Protein AF-A0A7J7MZ49-F1 (afdb_monomer_lite)

Sequence (169 aa):
MTELPLSLTKLFRASMIKMHFTIGICKIRNSHLEESKMKKYHLVDKWYREHIVWADKALNMKLIRKGILTRIYAPMAIVQGLRQSGVFSSVILSAQTTLSKDKFLSSVESSNSSKAISTEVQFARKIGKSRESQATVRKVLENVGMSSHPQAIPPLSPPAMNQFHMVAL

Structure (mmCIF, N/CA/C/O backbone):
data_AF-A0A7J7MZ49-F1
#
_entry.id   AF-A0A7J7MZ49-F1
#
loop_
_atom_site.group_PDB
_atom_site.id
_atom_site.type_symbol
_atom_site.label_atom_id
_atom_site.label_alt_id
_atom_site.label_comp_id
_atom_site.label_asym_id
_atom_site.label_entity_id
_atom_site.label_seq_id
_atom_site.pdbx_PDB_ins_code
_atom_site.Cartn_x
_atom_site.Cartn_y
_atom_site.Cartn_z
_atom_site.occupancy
_atom_site.B_iso_or_equiv
_atom_site.auth_seq_id
_atom_site.auth_comp_id
_atom_site.auth_asym_id
_atom_site.auth_atom_id
_atom_site.pdbx_PDB_model_num
ATOM 1 N N . MET A 1 1 ? 20.990 56.996 -42.019 1.00 45.12 1 MET A N 1
ATOM 2 C CA . MET A 1 1 ? 22.061 55.998 -42.228 1.00 45.12 1 MET A CA 1
ATOM 3 C C . MET A 1 1 ? 22.909 55.958 -40.967 1.00 45.12 1 MET A C 1
ATOM 5 O O . MET A 1 1 ? 23.733 56.838 -40.769 1.00 45.12 1 MET A O 1
ATOM 9 N N . THR A 1 2 ? 22.606 55.046 -40.044 1.00 48.69 2 THR A N 1
ATOM 10 C CA . THR A 1 2 ? 23.296 54.925 -38.749 1.00 48.69 2 THR A CA 1
ATOM 11 C C . THR A 1 2 ? 24.376 53.851 -38.848 1.00 48.69 2 THR A C 1
ATOM 13 O O . THR A 1 2 ? 24.132 52.691 -38.521 1.00 48.69 2 THR A O 1
ATOM 16 N N . GLU A 1 3 ? 25.557 54.233 -39.324 1.00 56.88 3 GLU A N 1
ATOM 17 C CA . GLU A 1 3 ? 26.749 53.383 -39.287 1.00 56.88 3 GLU A CA 1
ATOM 18 C C . GLU A 1 3 ? 27.277 53.352 -37.844 1.00 56.88 3 GLU A C 1
ATOM 20 O O . GLU A 1 3 ? 27.846 54.324 -37.346 1.00 56.88 3 GLU A O 1
ATOM 25 N N . LEU A 1 4 ? 27.028 52.253 -37.129 1.00 62.78 4 LEU A N 1
ATOM 26 C CA . LEU A 1 4 ? 27.583 52.037 -35.792 1.00 62.78 4 LEU A CA 1
ATOM 27 C C . LEU A 1 4 ? 29.109 51.847 -35.891 1.00 62.78 4 LEU A C 1
ATOM 29 O O . LEU A 1 4 ? 29.575 51.111 -36.763 1.00 62.78 4 LEU A O 1
ATOM 33 N N . PRO A 1 5 ? 29.909 52.448 -34.989 1.00 67.94 5 PRO A N 1
ATOM 34 C CA . PRO A 1 5 ? 31.363 52.362 -35.053 1.00 67.94 5 PRO A CA 1
ATOM 35 C C . PRO A 1 5 ? 31.824 50.901 -34.957 1.00 67.94 5 PRO A C 1
ATOM 37 O O . PRO A 1 5 ? 31.400 50.159 -34.072 1.00 67.94 5 PRO A O 1
ATOM 40 N N . LEU A 1 6 ? 32.750 50.505 -35.837 1.00 65.94 6 LEU A N 1
ATOM 41 C CA . LEU A 1 6 ? 33.305 49.147 -35.997 1.00 65.94 6 LEU A CA 1
ATOM 42 C C . LEU A 1 6 ? 33.827 48.500 -34.689 1.00 65.94 6 LEU A C 1
ATOM 44 O O . LEU A 1 6 ? 33.980 47.283 -34.598 1.00 65.94 6 LEU A O 1
ATOM 48 N N . SER A 1 7 ? 34.111 49.307 -33.663 1.00 69.56 7 SER A N 1
ATOM 49 C CA . SER A 1 7 ? 34.459 48.859 -32.307 1.00 69.56 7 SER A CA 1
ATOM 50 C C . SER A 1 7 ? 33.276 48.195 -31.584 1.00 69.56 7 SER A C 1
ATOM 52 O O . SER A 1 7 ? 33.418 47.132 -30.976 1.00 69.56 7 SER A O 1
ATOM 54 N N . LEU A 1 8 ? 32.080 48.773 -31.717 1.00 71.12 8 LEU A N 1
ATOM 55 C CA . LEU A 1 8 ? 30.874 48.311 -31.039 1.00 71.12 8 LEU A CA 1
ATOM 56 C C . LEU A 1 8 ? 30.395 46.967 -31.602 1.00 71.12 8 LEU A C 1
ATOM 58 O O . LEU A 1 8 ? 30.016 46.080 -30.843 1.00 71.12 8 LEU A O 1
ATOM 62 N N . THR A 1 9 ? 30.477 46.774 -32.922 1.00 75.12 9 THR A N 1
ATOM 63 C CA . THR A 1 9 ? 30.078 45.517 -33.579 1.00 75.12 9 THR A CA 1
ATOM 64 C C . THR A 1 9 ? 31.008 44.355 -33.218 1.00 75.12 9 THR A C 1
ATOM 66 O O . THR A 1 9 ? 30.542 43.235 -32.997 1.00 75.12 9 THR A O 1
ATOM 69 N N . LYS A 1 10 ? 32.316 44.612 -33.066 1.00 79.38 10 LYS A N 1
ATOM 70 C CA . LYS A 1 10 ? 33.293 43.622 -32.575 1.00 79.38 10 LYS A CA 1
ATOM 71 C C . LYS A 1 10 ? 33.027 43.228 -31.122 1.00 79.38 10 LYS A C 1
ATOM 73 O O . LYS A 1 10 ? 33.052 42.040 -30.801 1.00 79.38 10 LYS A O 1
ATOM 78 N N . LEU A 1 11 ? 32.721 44.200 -30.264 1.00 77.81 11 LEU A N 1
ATOM 79 C CA . LEU A 1 11 ? 32.400 43.957 -28.856 1.00 77.81 11 LEU A CA 1
ATOM 80 C C . LEU A 1 11 ? 31.082 43.181 -28.698 1.00 77.81 11 LEU A C 1
ATOM 82 O O . LEU A 1 11 ? 31.008 42.236 -27.912 1.00 77.81 11 LEU A O 1
ATOM 86 N N . PHE A 1 12 ? 30.074 43.506 -29.512 1.00 80.88 12 PHE A N 1
ATOM 87 C CA . PHE A 1 12 ? 28.800 42.788 -29.539 1.00 80.88 12 PHE A CA 1
ATOM 88 C C . PHE A 1 12 ? 28.979 41.332 -29.990 1.00 80.88 12 PHE A C 1
ATOM 90 O O . PHE A 1 12 ? 28.453 40.414 -29.360 1.00 80.88 12 PHE A O 1
ATOM 97 N N . ARG A 1 13 ? 29.799 41.094 -31.024 1.00 82.00 13 ARG A N 1
ATOM 98 C CA . ARG A 1 13 ? 30.120 39.743 -31.507 1.00 82.00 13 ARG A CA 1
ATOM 99 C C . ARG A 1 13 ? 30.892 38.924 -30.469 1.00 82.00 13 ARG A C 1
ATOM 101 O O . ARG A 1 13 ? 30.566 37.760 -30.258 1.00 82.00 13 ARG A O 1
ATOM 108 N N . ALA A 1 14 ? 31.866 39.523 -29.782 1.00 83.00 14 ALA A N 1
ATOM 109 C CA . ALA A 1 14 ? 32.607 38.860 -28.705 1.00 83.00 14 ALA A CA 1
ATOM 110 C C . ALA A 1 14 ? 31.705 38.510 -27.504 1.00 83.00 14 ALA A C 1
ATOM 112 O O . ALA A 1 14 ? 31.803 37.409 -26.958 1.00 83.00 14 ALA A O 1
ATOM 113 N N . SER A 1 15 ? 30.788 39.410 -27.132 1.00 83.94 15 SER A N 1
ATOM 114 C CA . SER A 1 15 ? 29.791 39.173 -26.079 1.00 83.94 15 SER A CA 1
ATOM 115 C C . SER A 1 15 ? 28.836 38.032 -26.444 1.00 83.94 15 SER A C 1
ATOM 117 O O . SER A 1 15 ? 28.621 37.117 -25.646 1.00 83.94 15 SER A O 1
ATOM 119 N N . MET A 1 16 ? 28.343 38.020 -27.687 1.00 84.00 16 MET A N 1
ATOM 120 C CA . MET A 1 16 ? 27.477 36.961 -28.204 1.00 84.00 16 MET A CA 1
ATOM 121 C C . MET A 1 16 ? 28.186 35.597 -28.180 1.00 84.00 16 MET A C 1
ATOM 123 O O . MET A 1 16 ? 27.635 34.628 -27.661 1.00 84.00 16 MET A O 1
ATOM 127 N N . ILE A 1 17 ? 29.442 35.518 -28.632 1.00 85.62 17 ILE A N 1
ATOM 128 C CA . ILE A 1 17 ? 30.235 34.276 -28.577 1.00 85.62 17 ILE A CA 1
ATOM 129 C C . ILE A 1 17 ? 30.396 33.785 -27.128 1.00 85.62 17 ILE A C 1
ATOM 131 O O . ILE A 1 17 ? 30.211 32.599 -26.852 1.00 85.62 17 ILE A O 1
ATOM 135 N N . LYS A 1 18 ? 30.677 34.689 -26.181 1.00 84.69 18 LYS A N 1
ATOM 136 C CA . LYS A 1 18 ? 30.840 34.343 -24.760 1.00 84.69 18 LYS A CA 1
ATOM 137 C C . LYS A 1 18 ? 29.533 33.861 -24.118 1.00 84.69 18 LYS A C 1
ATOM 139 O O . LYS A 1 18 ? 29.558 32.906 -23.339 1.00 84.69 18 LYS A O 1
ATOM 144 N N . MET A 1 19 ? 28.400 34.460 -24.486 1.00 87.25 19 MET A N 1
ATOM 145 C CA . MET A 1 19 ? 27.056 34.009 -24.103 1.00 87.25 19 MET A CA 1
ATOM 146 C C . MET A 1 19 ? 26.782 32.585 -24.602 1.00 87.25 19 MET A C 1
ATOM 148 O O . MET A 1 19 ? 26.486 31.702 -23.798 1.00 87.25 19 MET A O 1
ATOM 152 N N . HIS A 1 20 ? 26.956 32.329 -25.902 1.00 86.94 20 HIS A N 1
ATOM 153 C CA . HIS A 1 20 ? 26.717 31.006 -26.491 1.00 86.94 20 HIS A CA 1
ATOM 154 C C . HIS A 1 20 ? 27.627 29.925 -25.899 1.00 86.94 20 HIS A C 1
ATOM 156 O O . HIS A 1 20 ? 27.164 28.823 -25.601 1.00 86.94 20 HIS A O 1
ATOM 162 N N . PHE A 1 21 ? 28.900 30.247 -25.663 1.00 87.50 21 PHE A N 1
ATOM 163 C CA . PHE A 1 21 ? 29.844 29.332 -25.028 1.00 87.50 21 PHE A CA 1
ATOM 164 C C . PHE A 1 21 ? 29.436 28.992 -23.585 1.00 87.50 21 PHE A C 1
ATOM 166 O O . PHE A 1 21 ? 29.432 27.825 -23.193 1.00 87.50 21 PHE A O 1
ATOM 173 N N . THR A 1 22 ? 29.007 29.993 -22.811 1.00 85.75 22 THR A N 1
ATOM 174 C CA . THR A 1 22 ? 28.541 29.797 -21.427 1.00 85.75 22 THR A CA 1
ATOM 175 C C . THR A 1 22 ? 27.268 28.945 -21.377 1.00 85.75 22 THR A C 1
ATOM 177 O O . THR A 1 22 ? 27.178 28.014 -20.575 1.00 85.75 22 THR A O 1
ATOM 180 N N . ILE A 1 23 ? 26.306 29.205 -22.268 1.00 85.31 23 ILE A N 1
ATOM 181 C CA . ILE A 1 23 ? 25.063 28.425 -22.386 1.00 85.31 23 ILE A CA 1
ATOM 182 C C . ILE A 1 23 ? 25.371 26.968 -22.762 1.00 85.31 23 ILE A C 1
ATOM 184 O O . ILE A 1 23 ? 24.822 26.050 -22.146 1.00 85.31 23 ILE A O 1
ATOM 188 N N . GLY A 1 24 ? 26.285 26.745 -23.713 1.00 84.19 24 GLY A N 1
ATOM 189 C CA . GLY A 1 24 ? 26.725 25.408 -24.117 1.00 84.19 24 GLY A CA 1
ATOM 190 C C . GLY A 1 24 ? 27.330 24.612 -22.958 1.00 84.19 24 GLY A C 1
ATOM 191 O O . GLY A 1 24 ? 26.905 23.486 -22.692 1.00 84.19 24 GLY A O 1
ATOM 192 N N . ILE A 1 25 ? 28.247 25.218 -2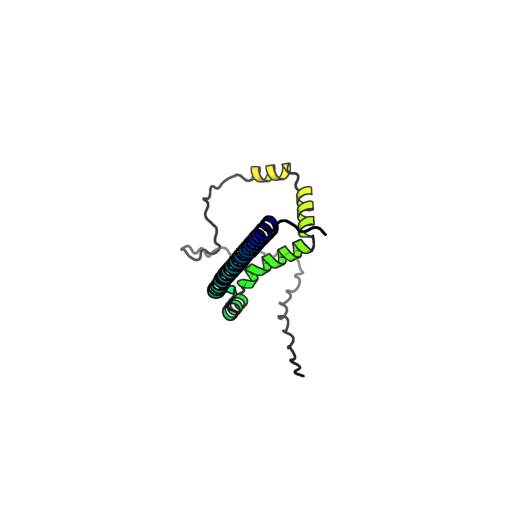2.196 1.00 84.25 25 ILE A N 1
ATOM 193 C CA . ILE A 1 25 ? 28.855 24.583 -21.014 1.00 84.25 25 ILE A CA 1
ATOM 194 C C . ILE A 1 25 ? 27.799 24.256 -19.947 1.00 84.25 25 ILE A C 1
ATOM 196 O O . ILE A 1 25 ? 27.830 23.171 -19.358 1.00 84.25 25 ILE A O 1
ATOM 200 N N . CYS A 1 26 ? 26.849 25.161 -19.692 1.00 70.69 26 CYS A N 1
ATOM 201 C CA . CYS A 1 26 ? 25.761 24.915 -18.744 1.00 70.69 26 CYS A CA 1
ATOM 202 C C . CYS A 1 26 ? 24.861 23.745 -19.178 1.00 70.69 26 CYS A C 1
ATOM 204 O O . CYS A 1 26 ? 24.492 22.921 -18.339 1.00 70.69 26 CYS A O 1
ATOM 206 N N . LYS A 1 27 ? 24.553 23.620 -20.477 1.00 82.06 27 LYS A N 1
ATOM 207 C CA . LYS A 1 27 ? 23.733 22.525 -21.026 1.00 82.06 27 LYS A CA 1
ATOM 208 C C . LYS A 1 27 ? 24.417 21.160 -20.875 1.00 82.06 27 LYS A C 1
ATOM 210 O O . LYS A 1 27 ? 23.772 20.200 -20.451 1.00 82.06 27 LYS A O 1
ATOM 215 N N . ILE A 1 28 ? 25.719 21.084 -21.160 1.00 82.94 28 ILE A N 1
ATOM 216 C CA . ILE A 1 28 ? 26.512 19.848 -21.035 1.00 82.94 28 ILE A CA 1
ATOM 217 C C . ILE A 1 28 ? 26.588 19.405 -19.571 1.00 82.94 28 ILE A C 1
ATOM 219 O O . ILE A 1 28 ? 26.331 18.244 -19.255 1.00 82.94 28 ILE A O 1
ATOM 223 N N . ARG A 1 29 ? 26.871 20.341 -18.656 1.00 80.06 29 ARG A N 1
ATOM 224 C CA . ARG A 1 29 ? 26.960 20.049 -17.219 1.00 80.06 29 ARG A CA 1
ATOM 225 C C . ARG A 1 29 ? 25.637 19.544 -16.647 1.00 80.06 29 ARG A C 1
ATOM 227 O O . ARG A 1 29 ? 25.639 18.610 -15.852 1.00 80.06 29 ARG A O 1
ATOM 234 N N . ASN A 1 30 ? 24.521 20.151 -17.055 1.00 75.50 30 ASN A N 1
ATOM 235 C CA . ASN A 1 30 ? 23.193 19.722 -16.627 1.00 75.50 30 ASN A CA 1
ATOM 236 C C . ASN A 1 30 ? 22.867 18.314 -17.159 1.00 75.50 30 ASN A C 1
ATOM 238 O O . ASN A 1 30 ? 22.470 17.452 -16.387 1.00 75.50 30 ASN A O 1
ATOM 242 N N . SER A 1 31 ? 23.167 18.038 -18.432 1.00 72.69 31 SER A N 1
ATOM 243 C CA . SER A 1 31 ? 22.945 16.714 -19.037 1.00 72.69 31 SER A CA 1
ATOM 244 C C . SER A 1 31 ? 23.767 15.612 -18.351 1.00 72.69 31 SER A C 1
ATOM 246 O O . SER A 1 31 ? 23.229 14.566 -17.999 1.00 72.69 31 SER A O 1
ATOM 248 N N . HIS A 1 32 ? 25.046 15.867 -18.058 1.00 80.19 32 HIS A N 1
ATOM 249 C CA . HIS A 1 32 ? 25.900 14.922 -17.328 1.00 80.19 32 HIS A CA 1
ATOM 250 C C . HIS A 1 32 ? 25.417 14.684 -15.887 1.00 80.19 32 HIS A C 1
ATOM 252 O O . HIS A 1 32 ? 25.504 13.570 -15.364 1.00 80.19 32 HIS A O 1
ATOM 258 N N . LEU A 1 33 ? 24.902 15.727 -15.226 1.00 76.50 33 LEU A N 1
ATOM 259 C CA . LEU A 1 33 ? 24.320 15.610 -13.891 1.00 76.50 33 LEU A CA 1
ATOM 260 C C . LEU A 1 33 ? 23.057 14.739 -13.908 1.00 76.50 33 LEU A C 1
ATOM 262 O O . LEU A 1 33 ? 22.908 13.883 -13.037 1.00 76.50 33 LEU A O 1
ATOM 266 N N . GLU A 1 34 ? 22.185 14.911 -14.900 1.00 78.12 34 GLU A N 1
ATOM 267 C CA . GLU A 1 34 ? 20.978 14.094 -15.061 1.00 78.12 34 GLU A CA 1
ATOM 268 C C . GLU A 1 34 ? 21.306 12.636 -15.414 1.00 78.12 34 GLU A C 1
ATOM 270 O O . GLU A 1 34 ? 20.736 11.720 -14.820 1.00 78.12 34 GLU A O 1
ATOM 275 N N . GLU A 1 35 ? 22.302 12.381 -16.267 1.00 78.19 35 GLU A N 1
ATOM 276 C CA . GLU A 1 35 ? 22.789 11.016 -16.512 1.00 78.19 35 GLU A CA 1
ATOM 277 C C . GLU A 1 35 ? 23.376 10.368 -15.252 1.00 78.19 35 GLU A C 1
ATOM 279 O O . GLU A 1 35 ? 23.147 9.188 -14.981 1.00 78.19 35 GLU A O 1
ATOM 284 N N . SER A 1 36 ? 24.125 11.136 -14.458 1.00 75.94 36 SER A N 1
ATOM 285 C CA . SER A 1 36 ? 24.718 10.654 -13.205 1.00 75.94 36 SER A CA 1
ATOM 286 C C . SER A 1 36 ? 23.643 10.334 -12.163 1.00 75.94 36 SER A C 1
ATOM 288 O O . SER A 1 36 ? 23.736 9.325 -11.460 1.00 75.94 36 SER A O 1
ATOM 290 N N . LYS A 1 37 ? 22.587 11.154 -12.093 1.00 74.81 37 LYS A N 1
ATOM 291 C CA . LYS A 1 37 ? 21.399 10.884 -11.276 1.00 74.81 37 LYS A CA 1
ATOM 292 C C . LYS A 1 37 ? 20.700 9.609 -11.739 1.00 74.81 37 LYS A C 1
ATOM 294 O O . LYS A 1 37 ? 20.490 8.719 -10.919 1.00 74.81 37 LYS A O 1
ATOM 299 N N . MET A 1 38 ? 20.413 9.477 -13.034 1.00 75.50 38 MET A N 1
ATOM 300 C CA . MET A 1 38 ? 19.771 8.286 -13.606 1.00 75.50 38 MET A CA 1
ATOM 301 C C . MET A 1 38 ? 20.550 7.000 -13.303 1.00 75.50 38 MET A C 1
ATOM 303 O O . MET A 1 38 ? 19.968 6.021 -12.836 1.00 75.50 38 MET A O 1
ATOM 307 N N . LYS A 1 39 ? 21.879 7.017 -13.468 1.00 78.94 39 LYS A N 1
ATOM 308 C CA . LYS A 1 39 ? 22.751 5.877 -13.132 1.00 78.94 39 LYS A CA 1
ATOM 309 C C . LYS A 1 39 ? 22.692 5.525 -11.640 1.00 78.94 39 LYS A C 1
ATOM 311 O O . LYS A 1 39 ? 22.658 4.346 -11.292 1.00 78.94 39 LYS A O 1
ATOM 316 N N . LYS A 1 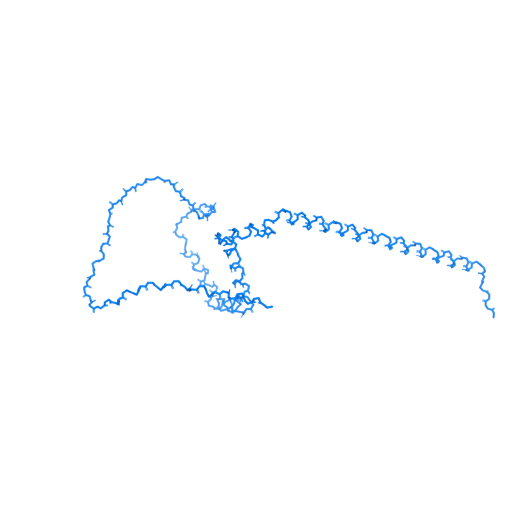40 ? 22.613 6.529 -10.758 1.00 81.38 40 LYS A N 1
ATOM 317 C CA . LYS A 1 40 ? 22.466 6.326 -9.308 1.00 81.38 40 LYS A CA 1
ATOM 318 C C . LYS A 1 40 ? 21.121 5.688 -8.946 1.00 81.38 40 LYS A C 1
ATOM 320 O O . LYS A 1 40 ? 21.107 4.729 -8.179 1.00 81.38 40 LYS A O 1
ATOM 325 N N . TYR A 1 41 ? 20.008 6.174 -9.498 1.00 78.19 41 TYR A N 1
ATOM 326 C CA . TYR A 1 41 ? 18.684 5.595 -9.231 1.00 78.19 41 TYR A CA 1
ATOM 327 C C . TYR A 1 41 ? 18.562 4.165 -9.770 1.00 78.19 41 TYR A C 1
ATOM 329 O O . TYR A 1 41 ? 18.016 3.304 -9.084 1.00 78.19 41 TYR A O 1
ATOM 337 N N . HIS A 1 42 ? 19.145 3.882 -10.937 1.00 80.38 42 HIS A N 1
ATOM 338 C CA . HIS A 1 42 ? 19.163 2.539 -11.517 1.00 80.38 42 HIS A CA 1
ATOM 339 C C . HIS A 1 42 ? 19.934 1.529 -10.651 1.00 80.38 42 HIS A C 1
ATOM 341 O O . HIS A 1 42 ? 19.496 0.394 -10.475 1.00 80.38 42 HIS A O 1
ATOM 347 N N . LEU A 1 43 ? 21.075 1.931 -10.080 1.00 80.50 43 LEU A N 1
ATOM 348 C CA . LEU A 1 43 ? 21.853 1.056 -9.199 1.00 80.50 43 LEU A CA 1
ATOM 349 C C . LEU A 1 43 ? 21.085 0.717 -7.914 1.00 80.50 43 LEU A C 1
ATOM 351 O O . LEU A 1 43 ? 21.087 -0.434 -7.482 1.00 80.50 43 LEU A O 1
ATOM 355 N N . VAL A 1 44 ? 20.404 1.709 -7.334 1.00 82.19 44 VAL A N 1
ATOM 356 C CA . VAL A 1 44 ? 19.578 1.516 -6.136 1.00 82.19 44 VAL A CA 1
ATOM 357 C C . VAL A 1 44 ? 18.386 0.607 -6.436 1.00 82.19 44 VAL A C 1
ATOM 359 O O . VAL A 1 44 ? 18.132 -0.303 -5.653 1.00 82.19 44 VAL A O 1
ATOM 362 N N . ASP A 1 45 ? 17.700 0.785 -7.571 1.00 78.75 45 ASP A N 1
ATOM 363 C CA . ASP A 1 45 ? 16.571 -0.078 -7.955 1.00 78.75 45 ASP A CA 1
ATOM 364 C C . ASP A 1 45 ? 17.017 -1.527 -8.189 1.00 78.75 45 ASP A C 1
ATOM 366 O O . ASP A 1 45 ? 16.394 -2.465 -7.689 1.00 78.75 45 ASP A O 1
ATOM 370 N N . LYS A 1 46 ? 18.150 -1.725 -8.876 1.00 82.31 46 LYS A N 1
ATOM 371 C CA . LYS A 1 46 ? 18.708 -3.063 -9.099 1.00 82.31 46 LYS A CA 1
ATOM 372 C C . LYS A 1 46 ? 19.074 -3.748 -7.780 1.00 82.31 46 LYS A C 1
ATOM 374 O O . LYS A 1 46 ? 18.667 -4.885 -7.554 1.00 82.31 46 LYS A O 1
ATOM 379 N N . TRP A 1 47 ? 19.761 -3.041 -6.883 1.00 85.25 47 TRP A N 1
ATOM 380 C CA . TRP A 1 47 ? 20.102 -3.565 -5.561 1.00 85.25 47 TRP A CA 1
ATOM 381 C C . TRP A 1 47 ? 18.850 -3.927 -4.748 1.00 85.25 47 TRP A C 1
ATOM 383 O O . TRP A 1 47 ? 18.794 -5.000 -4.146 1.00 85.25 47 TRP A O 1
ATOM 393 N N . TYR A 1 48 ? 17.823 -3.071 -4.782 1.00 78.94 48 TYR A N 1
ATOM 394 C CA . TYR A 1 48 ? 16.555 -3.274 -4.078 1.00 78.94 48 TYR A CA 1
ATOM 395 C C . TYR A 1 48 ? 15.834 -4.535 -4.573 1.00 78.94 48 TYR A C 1
ATOM 397 O O . TYR A 1 48 ? 15.379 -5.344 -3.766 1.00 78.94 48 TYR A O 1
ATOM 405 N N . ARG A 1 49 ? 15.785 -4.751 -5.893 1.00 71.19 49 ARG A N 1
ATOM 406 C CA . ARG A 1 49 ? 15.176 -5.945 -6.502 1.00 71.19 49 ARG A CA 1
ATOM 407 C C . ARG A 1 49 ? 15.932 -7.232 -6.189 1.00 71.19 49 ARG A C 1
ATOM 409 O O . ARG A 1 49 ? 15.294 -8.263 -6.010 1.00 71.19 49 ARG A O 1
ATOM 416 N N . GLU A 1 50 ? 17.258 -7.174 -6.120 1.00 77.56 50 GLU A N 1
ATOM 417 C CA . GLU A 1 50 ? 18.096 -8.341 -5.819 1.00 77.56 50 GLU A CA 1
ATOM 418 C C . GLU A 1 50 ? 18.019 -8.761 -4.343 1.00 77.56 50 GLU A C 1
ATOM 420 O O . GLU A 1 50 ? 18.082 -9.952 -4.045 1.00 77.56 50 GLU A O 1
ATOM 425 N N . HIS A 1 51 ? 17.853 -7.811 -3.417 1.00 76.19 51 HIS A N 1
ATOM 426 C CA . HIS A 1 51 ? 17.970 -8.084 -1.977 1.00 76.19 51 HIS A CA 1
ATOM 427 C C . HIS A 1 51 ? 16.631 -8.131 -1.234 1.00 76.19 51 HIS A C 1
ATOM 429 O O . HIS A 1 51 ? 16.576 -8.609 -0.097 1.00 76.19 51 HIS A O 1
ATOM 435 N N . ILE A 1 52 ? 15.534 -7.667 -1.838 1.00 76.56 52 ILE A N 1
ATOM 436 C CA . ILE A 1 52 ? 14.224 -7.702 -1.186 1.00 76.56 52 ILE A CA 1
ATOM 437 C C . ILE A 1 52 ? 13.472 -8.967 -1.551 1.00 76.56 52 ILE A C 1
ATOM 439 O O . ILE A 1 52 ? 12.953 -9.148 -2.648 1.00 76.56 52 ILE A O 1
ATOM 443 N N . VAL A 1 53 ? 13.330 -9.799 -0.522 1.00 68.88 53 VAL A N 1
ATOM 444 C CA . VAL A 1 53 ? 12.585 -11.065 -0.471 1.00 68.88 53 VAL A CA 1
ATOM 445 C C . VAL A 1 53 ? 11.179 -10.991 -1.083 1.00 68.88 53 VAL A C 1
ATOM 447 O O . VAL A 1 53 ? 10.639 -12.006 -1.508 1.00 68.88 53 VAL A O 1
ATOM 450 N N . TRP A 1 54 ? 10.580 -9.801 -1.144 1.00 70.44 54 TRP A N 1
ATOM 451 C CA . TRP A 1 54 ? 9.209 -9.595 -1.602 1.00 70.44 54 TRP A CA 1
ATOM 452 C C . TRP A 1 54 ? 9.117 -9.461 -3.133 1.00 70.44 54 TRP A C 1
ATOM 454 O O . TRP A 1 54 ? 8.008 -9.452 -3.664 1.00 70.44 54 TRP A O 1
ATOM 464 N N . ALA A 1 55 ? 10.245 -9.377 -3.853 1.00 75.06 55 ALA A N 1
ATOM 465 C CA . ALA A 1 55 ? 10.283 -9.384 -5.319 1.00 75.06 55 ALA A CA 1
ATOM 466 C C . ALA A 1 55 ? 10.229 -10.809 -5.915 1.00 75.06 55 ALA A C 1
ATOM 468 O O . ALA A 1 55 ? 9.816 -10.980 -7.063 1.00 75.06 55 ALA A O 1
ATOM 469 N N . ASP A 1 56 ? 10.585 -11.841 -5.139 1.00 84.50 56 ASP A N 1
ATOM 470 C CA . ASP A 1 56 ? 10.519 -13.238 -5.574 1.00 84.50 56 ASP A CA 1
ATOM 471 C C . ASP A 1 56 ? 9.088 -13.788 -5.439 1.00 84.50 56 ASP A C 1
ATOM 473 O O . ASP A 1 56 ? 8.565 -14.048 -4.348 1.00 84.50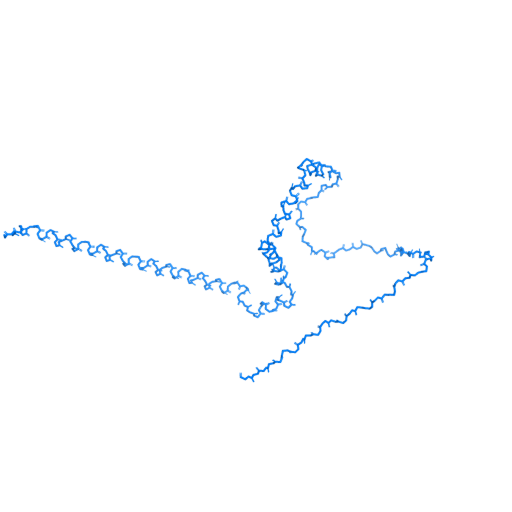 56 ASP A O 1
ATOM 477 N N . LYS A 1 57 ? 8.448 -14.016 -6.590 1.00 84.94 57 LYS A N 1
ATOM 478 C CA . LYS A 1 57 ? 7.089 -14.560 -6.672 1.00 84.94 57 LYS A CA 1
ATOM 479 C C . LYS A 1 57 ? 6.982 -15.958 -6.054 1.00 84.94 57 LYS A C 1
ATOM 481 O O . LYS A 1 57 ? 5.975 -16.257 -5.411 1.00 84.94 57 LYS A O 1
ATOM 486 N N . ALA A 1 58 ? 7.985 -16.818 -6.217 1.00 87.38 58 ALA A N 1
ATOM 487 C CA . ALA A 1 58 ? 7.956 -18.177 -5.681 1.00 87.38 58 ALA A CA 1
ATOM 488 C C . ALA A 1 58 ? 8.039 -18.173 -4.148 1.00 87.38 58 ALA A C 1
ATOM 490 O O . ALA A 1 58 ? 7.334 -18.939 -3.481 1.00 87.38 58 ALA A O 1
ATOM 491 N N . LEU A 1 59 ? 8.854 -17.280 -3.584 1.00 86.06 59 LEU A N 1
ATOM 492 C CA . LEU A 1 59 ? 8.971 -17.083 -2.141 1.00 86.06 59 LEU A CA 1
ATOM 493 C C . LEU A 1 59 ? 7.681 -16.477 -1.564 1.00 86.06 59 LEU A C 1
ATOM 495 O O . LEU A 1 59 ? 7.133 -17.017 -0.599 1.00 86.06 59 LEU A O 1
ATOM 499 N N . ASN A 1 60 ? 7.110 -15.460 -2.214 1.00 86.31 60 ASN A N 1
ATOM 500 C CA . ASN A 1 60 ? 5.815 -14.891 -1.831 1.00 86.31 60 ASN A CA 1
ATOM 501 C C . ASN A 1 60 ? 4.699 -15.940 -1.813 1.00 86.31 60 ASN A C 1
ATOM 503 O O . ASN A 1 60 ? 3.941 -16.012 -0.846 1.00 86.31 60 ASN A O 1
ATOM 507 N N . MET A 1 61 ? 4.631 -16.822 -2.815 1.00 88.19 61 MET A N 1
ATOM 508 C CA . MET A 1 61 ? 3.646 -17.910 -2.827 1.00 88.19 61 MET A CA 1
ATOM 509 C C . MET A 1 61 ? 3.835 -18.876 -1.651 1.00 88.19 61 MET A C 1
ATOM 511 O O . MET A 1 61 ? 2.854 -19.332 -1.061 1.00 88.19 61 MET A O 1
ATOM 515 N N . LYS A 1 62 ? 5.080 -19.166 -1.254 1.00 90.88 62 LYS A N 1
ATOM 516 C CA . LYS A 1 62 ? 5.365 -19.969 -0.053 1.00 90.88 62 LYS A CA 1
ATOM 517 C C . LYS A 1 62 ? 4.943 -19.240 1.230 1.00 90.88 62 LYS A C 1
ATOM 519 O O . LYS A 1 62 ? 4.377 -19.875 2.119 1.00 90.88 62 LYS A O 1
ATOM 524 N N . LEU A 1 63 ? 5.167 -17.928 1.324 1.00 89.31 63 LEU A N 1
ATOM 525 C CA . LEU A 1 63 ? 4.763 -17.107 2.474 1.00 89.31 63 LEU A CA 1
ATOM 526 C C . LEU A 1 63 ? 3.244 -16.970 2.598 1.00 89.31 63 LEU A C 1
ATOM 528 O O . LEU A 1 63 ? 2.728 -17.024 3.715 1.00 89.31 63 LEU A O 1
ATOM 532 N N . ILE A 1 64 ? 2.536 -16.834 1.474 1.00 88.62 64 ILE A N 1
ATOM 533 C CA . ILE A 1 64 ? 1.068 -16.812 1.418 1.00 88.62 64 ILE A CA 1
ATOM 534 C C . ILE A 1 64 ? 0.511 -18.166 1.857 1.00 88.62 64 ILE A C 1
ATOM 536 O O . ILE A 1 64 ? -0.350 -18.205 2.729 1.00 88.62 64 ILE A O 1
ATOM 540 N N . ARG A 1 65 ? 1.053 -19.285 1.351 1.00 91.00 65 ARG A N 1
ATOM 541 C CA . ARG A 1 65 ? 0.654 -20.636 1.797 1.00 91.00 65 ARG A CA 1
ATOM 542 C C . ARG A 1 65 ? 0.904 -20.863 3.288 1.00 91.00 65 ARG A C 1
ATOM 544 O O . ARG A 1 65 ? 0.132 -21.555 3.937 1.00 91.00 65 ARG A O 1
ATOM 551 N N . LYS A 1 66 ? 1.967 -20.272 3.841 1.00 91.81 66 LYS A N 1
ATOM 552 C CA . LYS A 1 66 ? 2.239 -20.274 5.289 1.00 91.81 66 LYS A CA 1
ATOM 553 C C . LYS A 1 66 ? 1.422 -19.232 6.068 1.00 91.81 66 LYS A C 1
ATOM 555 O O . LYS A 1 66 ? 1.498 -19.207 7.293 1.00 91.81 66 LYS A O 1
ATOM 560 N N . GLY A 1 67 ? 0.670 -18.365 5.391 1.00 90.31 67 GLY A N 1
ATOM 561 C CA . GLY A 1 67 ? -0.150 -17.312 5.992 1.00 90.31 67 GLY A CA 1
ATOM 562 C C . GLY A 1 67 ? 0.637 -16.172 6.648 1.00 90.31 67 GLY A C 1
ATOM 563 O O . GLY A 1 67 ? 0.049 -15.374 7.372 1.00 90.31 67 GLY A O 1
ATOM 564 N N . ILE A 1 68 ? 1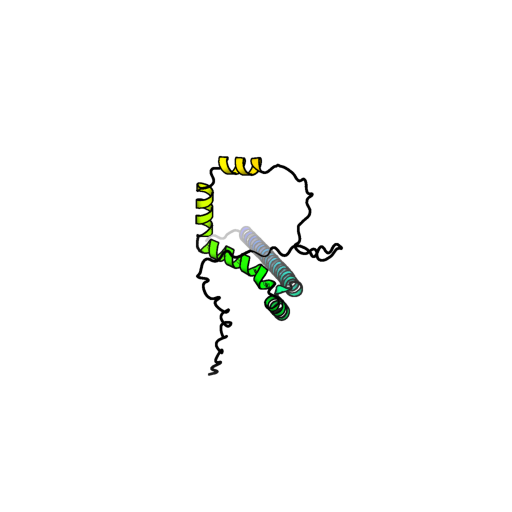.953 -16.075 6.432 1.00 90.94 68 ILE A N 1
ATOM 565 C CA . ILE A 1 68 ? 2.802 -15.040 7.049 1.00 90.94 68 ILE A CA 1
ATOM 566 C C . ILE A 1 68 ? 2.523 -13.686 6.396 1.00 90.94 68 ILE A C 1
ATOM 568 O O . ILE A 1 68 ? 2.287 -12.702 7.093 1.00 90.94 68 ILE A O 1
ATOM 572 N N . LEU A 1 69 ? 2.480 -13.651 5.060 1.00 88.56 69 LEU A N 1
ATOM 573 C CA . LEU A 1 69 ? 2.247 -12.411 4.321 1.00 88.56 69 LEU A CA 1
ATOM 574 C C . LEU A 1 69 ? 0.861 -11.831 4.633 1.00 88.56 69 LEU A C 1
ATOM 576 O O . LEU A 1 69 ? 0.738 -10.641 4.901 1.00 88.56 69 LEU A O 1
ATOM 580 N N . THR A 1 70 ? -0.165 -12.682 4.713 1.00 89.62 70 THR A N 1
ATOM 581 C CA . THR A 1 70 ? -1.533 -12.276 5.069 1.00 89.62 70 THR A CA 1
ATOM 582 C C . THR A 1 70 ? -1.612 -11.669 6.466 1.00 89.62 70 THR A C 1
ATOM 584 O O . THR A 1 70 ? -2.312 -10.686 6.657 1.00 89.62 70 THR A O 1
ATOM 587 N N . ARG A 1 71 ? -0.866 -12.190 7.446 1.00 92.44 71 ARG A N 1
ATOM 588 C CA . ARG A 1 71 ? -0.858 -11.642 8.815 1.00 92.44 71 ARG A CA 1
ATOM 589 C C . ARG A 1 71 ? -0.205 -10.267 8.913 1.00 92.44 71 ARG A C 1
ATOM 591 O O . ARG A 1 71 ? -0.560 -9.507 9.803 1.00 92.44 71 ARG A O 1
ATOM 598 N N . ILE A 1 72 ? 0.729 -9.955 8.020 1.00 88.81 72 ILE A N 1
ATOM 599 C CA . ILE A 1 72 ? 1.381 -8.641 7.958 1.00 88.81 72 ILE A CA 1
ATOM 600 C C . ILE A 1 72 ? 0.508 -7.658 7.167 1.00 88.81 72 ILE A C 1
ATOM 602 O O . ILE A 1 72 ? 0.338 -6.509 7.568 1.00 88.81 72 ILE A O 1
ATOM 606 N N . TYR A 1 73 ? -0.080 -8.114 6.059 1.00 89.38 73 TYR A N 1
ATOM 607 C CA . TYR A 1 73 ? -0.826 -7.252 5.146 1.00 89.38 73 TYR A CA 1
ATOM 608 C C . TYR A 1 73 ? -2.275 -7.005 5.583 1.00 89.38 73 TYR A C 1
ATOM 610 O O . TYR A 1 73 ? -2.800 -5.920 5.355 1.00 89.38 73 TYR A O 1
ATOM 618 N N . ALA A 1 74 ? -2.926 -7.969 6.243 1.00 92.44 74 ALA A N 1
ATOM 619 C CA . ALA A 1 74 ? -4.319 -7.836 6.666 1.00 92.44 74 ALA A CA 1
ATOM 620 C C . ALA A 1 74 ? -4.538 -6.704 7.684 1.00 92.44 74 ALA A C 1
ATOM 622 O O . ALA A 1 74 ? -5.431 -5.895 7.443 1.00 92.44 74 ALA A O 1
ATOM 623 N N . PRO A 1 75 ? -3.731 -6.547 8.757 1.00 93.62 75 PRO A N 1
ATOM 624 C CA . PRO A 1 75 ? -3.873 -5.402 9.658 1.00 93.62 75 PRO A CA 1
ATOM 625 C C . PRO A 1 75 ? -3.720 -4.075 8.915 1.00 93.62 75 PRO A C 1
ATOM 627 O O . PRO A 1 75 ? -4.473 -3.134 9.150 1.00 93.62 75 PRO A O 1
ATOM 630 N N . MET A 1 76 ? -2.781 -4.025 7.967 1.00 93.38 76 MET A N 1
ATOM 631 C CA . MET A 1 76 ? -2.534 -2.841 7.156 1.00 93.38 76 MET A CA 1
ATOM 632 C C . MET A 1 76 ? -3.751 -2.496 6.285 1.00 93.38 76 MET A C 1
ATOM 634 O O . MET A 1 76 ? -4.218 -1.360 6.311 1.00 93.38 76 MET A O 1
ATOM 638 N N . ALA A 1 77 ? -4.302 -3.481 5.571 1.00 92.69 77 ALA A N 1
ATOM 639 C CA . ALA A 1 77 ? -5.465 -3.312 4.703 1.00 92.69 77 ALA A CA 1
ATOM 640 C C . ALA A 1 77 ? -6.736 -2.951 5.488 1.00 92.69 77 ALA A C 1
ATOM 642 O O . ALA A 1 77 ? -7.484 -2.070 5.072 1.00 92.69 77 ALA A O 1
ATOM 643 N N . ILE A 1 78 ? -6.954 -3.577 6.649 1.00 90.75 78 ILE A N 1
ATOM 644 C CA . ILE A 1 78 ? -8.096 -3.284 7.526 1.00 90.75 78 ILE A CA 1
ATOM 645 C C . ILE A 1 78 ? -8.020 -1.841 8.025 1.00 90.75 78 ILE A C 1
ATOM 647 O O . ILE A 1 78 ? -8.985 -1.094 7.890 1.00 90.75 78 ILE A O 1
ATOM 651 N N . VAL A 1 79 ? -6.868 -1.411 8.550 1.00 90.12 79 VAL A N 1
ATOM 652 C CA . VAL A 1 79 ? -6.695 -0.031 9.027 1.00 90.12 79 VAL A CA 1
ATOM 653 C C . VAL A 1 79 ? -6.861 0.967 7.883 1.00 90.12 79 VAL A C 1
ATOM 655 O O . VAL A 1 79 ? -7.501 2.000 8.063 1.00 90.12 79 VAL A O 1
ATOM 658 N N . GLN A 1 80 ? -6.334 0.672 6.696 1.00 92.44 80 GLN A N 1
ATOM 659 C CA . GLN A 1 80 ? -6.509 1.540 5.533 1.00 92.44 80 GLN A CA 1
ATOM 660 C C . GLN A 1 80 ? -7.979 1.662 5.120 1.00 92.44 80 GLN A C 1
ATOM 662 O O . GLN A 1 80 ? -8.457 2.785 4.960 1.00 92.44 80 GLN A O 1
ATOM 667 N N . GLY A 1 81 ? -8.708 0.548 5.024 1.00 92.19 81 GLY A N 1
ATOM 668 C CA . GLY A 1 81 ? -10.137 0.553 4.705 1.00 92.19 81 GLY A CA 1
ATOM 669 C C . GLY A 1 81 ? -10.961 1.305 5.752 1.00 92.19 81 GLY A C 1
ATOM 670 O O . GLY A 1 81 ? -11.772 2.164 5.411 1.00 92.19 81 GLY A O 1
ATOM 671 N N . LEU A 1 82 ? -10.684 1.080 7.040 1.00 91.88 82 LEU A N 1
ATOM 672 C CA . LEU A 1 82 ? -11.356 1.790 8.132 1.00 91.88 82 LEU A CA 1
ATOM 673 C C . LEU A 1 82 ? -11.061 3.295 8.123 1.00 91.88 82 LEU A C 1
ATOM 675 O O . LEU A 1 82 ? -11.958 4.095 8.395 1.00 91.88 82 LEU A O 1
ATOM 679 N N . ARG A 1 83 ? -9.837 3.702 7.769 1.00 90.19 83 ARG A N 1
ATOM 680 C CA . ARG A 1 83 ? -9.485 5.120 7.602 1.00 90.19 83 ARG A CA 1
ATOM 681 C C . ARG A 1 83 ? -10.197 5.748 6.406 1.00 90.19 83 ARG A C 1
ATOM 683 O O . ARG A 1 83 ? -10.709 6.852 6.546 1.00 90.19 83 ARG A O 1
ATOM 690 N N . GLN A 1 84 ? -10.261 5.058 5.266 1.00 91.62 84 GLN A N 1
ATOM 691 C CA . GLN A 1 84 ? -10.968 5.541 4.072 1.00 91.62 84 GLN A CA 1
ATOM 692 C C . GLN A 1 84 ? -12.481 5.651 4.301 1.00 91.62 84 GLN A C 1
ATOM 694 O O . GLN A 1 84 ? -13.104 6.595 3.831 1.00 91.62 84 GLN A O 1
ATOM 699 N N . SER A 1 85 ? -13.057 4.733 5.078 1.00 89.31 85 SER A N 1
ATOM 700 C CA . SER A 1 85 ? -14.480 4.756 5.438 1.00 89.31 85 SER A CA 1
ATOM 701 C C . SER A 1 85 ? -14.861 5.829 6.471 1.00 89.31 85 SER A C 1
ATOM 703 O O . SER A 1 85 ? -16.038 5.984 6.776 1.00 89.31 85 SER A O 1
ATOM 705 N N . GLY A 1 86 ? -13.894 6.532 7.077 1.00 86.50 86 GLY A N 1
ATOM 706 C CA . GLY A 1 86 ? -14.146 7.538 8.120 1.00 86.50 86 GLY A CA 1
ATOM 707 C C . GLY A 1 86 ? -14.599 6.979 9.479 1.00 86.50 86 GLY A C 1
ATOM 708 O O . GLY A 1 86 ? -14.564 7.706 10.475 1.00 86.50 86 GLY A O 1
ATOM 709 N N . VAL A 1 87 ? -14.935 5.683 9.565 1.00 88.50 87 VAL A N 1
ATOM 710 C CA . VAL A 1 87 ? -15.343 4.999 10.807 1.00 88.50 87 VAL A CA 1
ATOM 711 C C . VAL A 1 87 ? -14.262 5.131 11.874 1.00 88.50 87 VAL A C 1
ATOM 713 O O . VAL A 1 87 ? -14.559 5.478 13.015 1.00 88.50 87 VAL A O 1
ATOM 716 N N . PHE A 1 88 ? -12.995 4.958 11.494 1.00 87.06 88 PHE A N 1
ATOM 717 C CA . PHE A 1 88 ? -11.867 5.092 12.416 1.00 87.06 88 PHE A CA 1
ATOM 718 C C . PHE A 1 88 ? -11.816 6.479 13.082 1.00 87.06 88 PHE A C 1
ATOM 720 O O . PHE A 1 88 ? -11.628 6.582 14.291 1.00 87.06 88 PHE A O 1
ATOM 727 N N . SER A 1 89 ? -12.058 7.544 12.314 1.00 85.50 89 SER A N 1
ATOM 728 C CA . SER A 1 89 ? -12.083 8.920 12.825 1.00 85.50 89 SER A CA 1
ATOM 729 C C . SER A 1 89 ? -13.281 9.167 13.745 1.00 85.50 89 SER A C 1
ATOM 731 O O . SER A 1 89 ? -13.127 9.772 14.804 1.00 85.50 89 SER A O 1
ATOM 733 N N . SER A 1 90 ? -14.462 8.657 13.385 1.00 85.56 90 SER A N 1
ATOM 734 C CA . SER A 1 90 ? -15.678 8.799 14.199 1.00 85.56 90 SER A CA 1
ATOM 735 C C . SER A 1 90 ? -15.574 8.089 15.555 1.00 85.56 90 SER A C 1
ATOM 737 O O . SER A 1 90 ? -15.955 8.658 16.576 1.00 85.56 90 SER A O 1
ATOM 739 N N . VAL A 1 91 ? -14.976 6.892 15.586 1.00 86.12 91 VAL A N 1
ATOM 740 C CA . VAL A 1 91 ? -14.750 6.121 16.815 1.00 86.12 91 VAL A CA 1
ATOM 741 C C . VAL A 1 91 ? -13.737 6.826 17.714 1.00 86.12 91 VAL A C 1
ATOM 743 O O . VAL A 1 91 ? -13.939 6.871 18.920 1.00 86.12 91 VAL A O 1
ATOM 746 N N . ILE A 1 92 ? -12.687 7.435 17.153 1.00 84.44 92 ILE A N 1
ATOM 747 C CA . ILE A 1 92 ? -11.711 8.217 17.928 1.00 84.44 92 ILE A CA 1
ATOM 748 C C . ILE A 1 92 ? -12.356 9.457 18.554 1.00 84.44 92 ILE A C 1
ATOM 750 O O . I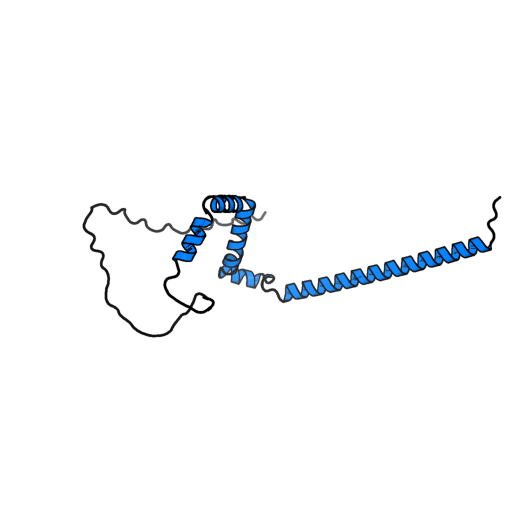LE A 1 92 ? -12.099 9.753 19.721 1.00 84.44 92 ILE A O 1
ATOM 754 N N . LEU A 1 93 ? -13.190 10.181 17.803 1.00 84.12 93 LEU A N 1
ATOM 755 C CA . LEU A 1 93 ? -13.911 11.345 18.322 1.00 84.12 93 LEU A CA 1
ATOM 756 C C . LEU A 1 93 ? -14.910 10.933 19.410 1.00 84.12 93 LEU A C 1
ATOM 758 O O . LEU A 1 93 ? -14.914 11.516 20.490 1.00 84.12 93 LEU A O 1
ATOM 762 N N . SER A 1 94 ? -15.691 9.879 19.166 1.00 80.81 94 SER A N 1
ATOM 763 C CA . SER A 1 94 ? -16.622 9.320 20.150 1.00 80.81 94 SER A CA 1
ATOM 764 C C . SER A 1 94 ? -15.893 8.864 21.419 1.00 80.81 94 SER A C 1
ATOM 766 O O . SER A 1 94 ? -16.272 9.263 22.521 1.00 80.81 94 SER A O 1
ATOM 768 N N . ALA A 1 95 ? -14.782 8.138 21.275 1.00 79.50 95 ALA A N 1
ATOM 769 C CA . ALA A 1 95 ? -13.960 7.704 22.397 1.00 79.50 95 ALA A CA 1
ATOM 770 C C . ALA A 1 95 ? -13.480 8.899 23.230 1.00 79.50 95 ALA A C 1
ATOM 772 O O . ALA A 1 95 ? -13.660 8.888 24.444 1.00 79.50 95 ALA A O 1
ATOM 773 N N . GLN A 1 96 ? -12.967 9.958 22.591 1.00 76.44 96 GLN A N 1
ATOM 774 C CA . GLN A 1 96 ? -12.541 11.184 23.279 1.00 76.44 96 GLN A CA 1
ATOM 775 C C . GLN A 1 96 ? -13.681 11.881 24.031 1.00 76.44 96 GLN A C 1
ATOM 777 O O . GLN A 1 96 ? -13.443 12.425 25.102 1.00 76.44 96 GLN A O 1
ATOM 782 N N . THR A 1 97 ? -14.914 11.840 23.520 1.00 69.81 97 THR A N 1
ATOM 783 C CA . THR A 1 97 ? -16.070 12.417 24.230 1.00 69.81 97 THR A CA 1
ATOM 784 C C . THR A 1 97 ? -16.537 11.574 25.420 1.00 69.81 97 THR A C 1
ATOM 786 O O . THR A 1 97 ? -17.002 12.123 26.413 1.00 69.81 97 THR A O 1
ATOM 789 N N . THR A 1 98 ? -16.389 10.245 25.357 1.00 65.19 98 THR A N 1
ATOM 790 C CA . THR A 1 98 ? -16.759 9.328 26.457 1.00 65.19 98 THR A CA 1
ATOM 791 C C . THR A 1 98 ? -15.702 9.241 27.563 1.00 65.19 98 THR A C 1
ATOM 793 O O . THR A 1 98 ? -16.004 8.914 28.712 1.00 65.19 98 THR A O 1
ATOM 796 N N . LEU A 1 99 ? -14.455 9.555 27.221 1.00 59.78 99 LEU A N 1
ATOM 797 C CA . LEU A 1 99 ? -13.308 9.629 28.112 1.00 59.78 99 LEU A CA 1
ATOM 798 C C . LEU A 1 99 ? -13.214 11.059 28.662 1.00 59.78 99 LEU A C 1
ATOM 800 O O . LEU A 1 99 ? -12.497 11.907 28.143 1.00 59.78 99 LEU A O 1
ATOM 804 N N . SER A 1 100 ? -13.917 11.323 29.767 1.00 64.00 100 SER A N 1
ATOM 805 C CA . SER A 1 100 ? -13.537 12.444 30.634 1.00 64.00 100 SER A CA 1
ATOM 806 C C . SER A 1 100 ? -12.101 12.195 31.110 1.00 64.00 100 SER A C 1
ATOM 808 O O . SER A 1 100 ? -11.840 11.175 31.755 1.00 64.00 100 SER A O 1
ATOM 810 N N . LYS A 1 101 ? -11.166 13.090 30.755 1.00 63.28 101 LYS A N 1
ATOM 811 C CA . LYS A 1 101 ? -9.730 13.006 31.099 1.00 63.28 101 LYS A CA 1
ATOM 812 C C . LYS A 1 101 ? -9.496 12.654 32.573 1.00 63.28 101 LYS A C 1
ATOM 814 O O . LYS A 1 101 ? -8.612 11.852 32.865 1.00 63.28 101 LYS A O 1
ATOM 819 N N . ASP A 1 102 ? -10.348 13.143 33.468 1.00 62.12 102 ASP A N 1
ATOM 820 C CA . ASP A 1 102 ? -10.248 12.918 34.913 1.00 62.12 102 ASP A CA 1
ATOM 821 C C . ASP A 1 102 ? -10.540 11.459 35.322 1.00 62.12 102 ASP A C 1
ATOM 823 O O . ASP A 1 102 ? -9.959 10.935 36.277 1.00 62.12 102 ASP A O 1
ATOM 827 N N . LYS A 1 103 ? -11.389 10.747 34.566 1.00 66.12 103 LYS A N 1
ATOM 828 C CA . LYS A 1 103 ? -11.751 9.343 34.836 1.00 66.12 103 LYS A CA 1
ATOM 829 C C . LYS A 1 103 ? -10.672 8.348 34.383 1.00 66.12 103 LYS A C 1
ATOM 831 O O . LYS A 1 103 ? -10.547 7.267 34.949 1.00 66.12 103 LYS A O 1
ATOM 836 N N . PHE A 1 104 ? -9.880 8.695 33.368 1.00 65.25 104 PHE A N 1
ATOM 837 C CA . PHE A 1 104 ? -8.784 7.833 32.906 1.00 65.25 104 PHE A CA 1
ATOM 838 C C . PHE A 1 104 ? -7.522 8.011 33.737 1.00 65.25 104 PHE A C 1
ATOM 840 O O . PHE A 1 104 ? -6.868 7.017 34.039 1.00 65.25 104 PHE A O 1
ATOM 847 N N . LEU A 1 105 ? -7.207 9.240 34.157 1.00 62.69 105 LEU A N 1
ATOM 848 C CA . LEU A 1 105 ? -6.095 9.475 35.079 1.00 62.69 105 LEU A CA 1
ATOM 849 C C . LEU A 1 105 ? -6.330 8.756 36.417 1.00 62.69 105 LEU A C 1
ATOM 851 O O . LEU A 1 105 ? -5.433 8.081 36.911 1.00 62.69 105 LEU A O 1
ATOM 855 N N . SER A 1 106 ? -7.560 8.787 36.940 1.00 60.09 106 SER A N 1
ATOM 856 C CA . SER A 1 106 ? -7.921 8.039 38.155 1.00 60.09 106 SER A CA 1
ATOM 857 C C . SER A 1 106 ? -7.905 6.514 37.973 1.00 60.09 106 SER A C 1
ATOM 859 O O . SER A 1 106 ? -7.485 5.807 38.885 1.00 60.09 106 SER A O 1
ATOM 861 N N . SER A 1 107 ? -8.287 5.990 36.800 1.00 59.34 107 SER A N 1
ATOM 862 C CA . SER A 1 107 ? -8.251 4.543 36.514 1.00 59.34 107 SER A CA 1
ATOM 863 C C . SER A 1 107 ? -6.835 3.978 36.330 1.00 59.34 107 SER A C 1
ATOM 865 O O . SER A 1 107 ? -6.623 2.783 36.555 1.00 59.34 107 SER A O 1
ATOM 867 N N . VAL A 1 108 ? -5.877 4.799 35.885 1.00 59.69 108 VAL A N 1
ATOM 868 C CA . VAL A 1 108 ? -4.472 4.391 35.712 1.00 59.69 108 VAL A CA 1
ATOM 869 C C . VAL A 1 108 ? -3.709 4.491 37.036 1.00 59.69 108 VAL A C 1
ATOM 871 O O . VAL A 1 108 ? -2.933 3.590 37.347 1.00 59.69 108 VAL A O 1
ATOM 874 N N . GLU A 1 109 ? -3.985 5.511 37.855 1.00 57.28 109 GLU A N 1
ATOM 875 C CA . GLU A 1 109 ? -3.385 5.665 39.190 1.00 57.28 109 GLU A CA 1
ATOM 876 C C . GLU A 1 109 ? -3.853 4.565 40.166 1.00 57.28 109 GLU A C 1
ATOM 878 O O . GLU A 1 109 ? -3.055 4.029 40.933 1.00 57.28 109 GLU A O 1
ATOM 883 N N . SER A 1 110 ? -5.122 4.135 40.097 1.00 53.06 110 SER A N 1
ATOM 884 C CA . SER A 1 110 ? -5.679 3.127 41.020 1.00 53.06 110 SER A CA 1
ATOM 885 C C . SER A 1 110 ? -5.231 1.681 40.755 1.00 53.06 110 SER A C 1
ATOM 887 O O . SER A 1 110 ? -5.668 0.772 41.459 1.00 53.06 110 SER A O 1
ATOM 889 N N . SER A 1 111 ? -4.401 1.436 39.736 1.00 50.59 111 SER A N 1
ATOM 890 C CA . SER A 1 111 ? -3.980 0.087 39.320 1.00 50.59 111 SER A CA 1
ATOM 891 C C . SER A 1 111 ? -2.549 -0.273 39.754 1.00 50.59 111 SER A C 1
ATOM 893 O O . SER A 1 111 ? -1.949 -1.194 39.200 1.00 50.59 111 SER A O 1
ATOM 895 N N . ASN A 1 112 ? -1.984 0.414 40.753 1.00 54.97 112 ASN A N 1
ATOM 896 C CA . ASN A 1 112 ? -0.593 0.234 41.186 1.00 54.97 112 ASN A CA 1
ATOM 897 C C . ASN A 1 112 ? -0.385 -0.643 42.441 1.00 54.97 112 ASN A C 1
ATOM 899 O O . ASN A 1 112 ? 0.536 -0.382 43.206 1.00 54.97 112 ASN A O 1
ATOM 903 N N . SER A 1 113 ? -1.143 -1.724 42.661 1.00 52.78 113 SER A N 1
ATOM 904 C CA . SER A 1 113 ? -0.787 -2.673 43.736 1.00 52.78 113 SER A CA 1
ATOM 905 C C . SER A 1 113 ? -0.148 -3.960 43.207 1.00 52.78 113 SER A C 1
ATOM 907 O O . SER A 1 113 ? -0.812 -4.925 42.840 1.00 52.78 113 SER A O 1
ATOM 909 N N . SER A 1 114 ? 1.190 -3.946 43.242 1.00 50.91 114 SER A N 1
ATOM 910 C CA . SER A 1 114 ? 2.147 -5.061 43.148 1.00 50.91 114 SER A CA 1
ATOM 911 C C . SER A 1 114 ? 2.303 -5.780 41.795 1.00 50.91 114 SER A C 1
ATOM 913 O O . SER A 1 114 ? 1.548 -6.679 41.449 1.00 50.91 114 SER A O 1
ATOM 915 N N . LYS A 1 115 ? 3.382 -5.449 41.065 1.00 47.88 115 LYS A N 1
ATOM 916 C CA . LYS A 1 115 ? 4.534 -6.347 40.811 1.00 47.88 115 LYS A CA 1
ATOM 917 C C . LYS A 1 115 ? 5.523 -5.650 39.870 1.00 47.88 115 LYS A C 1
ATOM 919 O O . LYS A 1 115 ? 5.249 -5.465 38.689 1.00 47.88 115 LYS A O 1
ATOM 924 N N . ALA A 1 116 ? 6.690 -5.283 40.396 1.00 50.28 116 ALA A N 1
ATOM 925 C CA . ALA A 1 116 ? 7.829 -4.895 39.575 1.00 50.28 116 ALA A CA 1
ATOM 926 C C . ALA A 1 116 ? 8.213 -6.081 38.674 1.00 50.28 116 ALA A C 1
ATOM 928 O O . ALA A 1 116 ? 8.575 -7.145 39.178 1.00 50.28 116 ALA A O 1
ATOM 929 N N . ILE A 1 117 ? 8.101 -5.920 37.355 1.00 41.47 117 ILE A N 1
ATOM 930 C CA . ILE A 1 117 ? 8.661 -6.857 36.379 1.00 41.47 117 ILE A CA 1
ATOM 931 C C . ILE A 1 117 ? 9.377 -6.029 35.319 1.00 41.47 117 ILE A C 1
ATOM 933 O O . ILE A 1 117 ? 8.795 -5.170 34.662 1.00 41.47 117 ILE A O 1
ATOM 937 N N . SER A 1 118 ? 10.674 -6.295 35.236 1.00 39.62 118 SER A N 1
ATOM 938 C CA . SER A 1 118 ? 11.645 -5.797 34.278 1.00 39.62 118 SER A CA 1
ATOM 939 C C . SER A 1 118 ? 11.140 -5.794 32.838 1.00 39.62 118 SER A C 1
ATOM 941 O O . SER A 1 118 ? 10.434 -6.701 32.401 1.00 39.62 118 SER A O 1
ATOM 943 N N . THR A 1 119 ? 11.595 -4.788 32.099 1.00 49.53 119 THR A N 1
ATOM 944 C CA . THR A 1 119 ? 11.517 -4.630 30.649 1.00 49.53 119 THR A CA 1
ATOM 945 C C . THR A 1 119 ? 12.049 -5.876 29.932 1.00 49.53 119 THR A C 1
ATOM 947 O O . THR A 1 119 ? 13.221 -5.951 29.581 1.00 49.53 119 THR A O 1
ATOM 950 N N . GLU A 1 120 ? 11.197 -6.873 29.711 1.00 37.81 120 GLU A N 1
ATOM 951 C CA . GLU A 1 120 ? 11.501 -8.014 28.855 1.00 37.81 120 GLU A CA 1
ATOM 952 C C . GLU A 1 120 ? 10.404 -8.132 27.801 1.00 37.81 120 GLU A C 1
ATOM 954 O O . GLU A 1 120 ? 9.225 -8.355 28.081 1.00 37.81 120 GLU A O 1
ATOM 959 N N . VAL A 1 121 ? 10.824 -7.889 26.564 1.00 47.44 121 VAL A N 1
ATOM 960 C CA . VAL A 1 121 ? 10.034 -7.977 25.344 1.00 47.44 121 VAL A CA 1
ATOM 961 C C . VAL A 1 121 ? 9.371 -9.354 25.287 1.00 47.44 121 VAL A C 1
ATOM 963 O O . VAL A 1 121 ? 10.025 -10.368 25.046 1.00 47.44 121 VAL A O 1
ATOM 966 N N . GLN A 1 122 ? 8.057 -9.398 25.509 1.00 46.66 122 GLN A N 1
ATOM 967 C CA . GLN A 1 122 ? 7.277 -10.631 25.444 1.00 46.66 122 GLN A CA 1
ATOM 968 C C . GLN A 1 122 ? 7.082 -11.063 23.984 1.00 46.66 122 GLN A C 1
ATOM 970 O O . GLN A 1 122 ? 6.050 -10.815 23.360 1.00 46.66 122 GLN A O 1
ATOM 975 N N . PHE A 1 123 ? 8.077 -11.757 23.433 1.00 41.31 123 PHE A N 1
ATOM 976 C CA . PHE A 1 123 ? 7.866 -12.619 22.277 1.00 41.31 123 PHE A CA 1
ATOM 977 C C . PHE A 1 123 ? 7.100 -13.875 22.715 1.00 41.31 123 PHE A C 1
ATOM 979 O O . PHE A 1 123 ? 7.585 -14.716 23.472 1.00 41.31 123 PHE A O 1
ATOM 986 N N . ALA A 1 124 ? 5.880 -14.013 22.202 1.00 54.28 124 ALA A N 1
ATOM 987 C CA . ALA A 1 124 ? 5.026 -15.177 22.382 1.00 54.28 124 ALA A CA 1
ATOM 988 C C . ALA A 1 124 ? 5.593 -16.426 21.676 1.00 54.28 124 ALA A C 1
ATOM 990 O O . ALA A 1 124 ? 5.281 -16.706 20.517 1.00 54.28 124 ALA A O 1
ATOM 991 N N . ARG A 1 125 ? 6.420 -17.190 22.395 1.00 56.72 125 ARG A N 1
ATOM 992 C CA . ARG A 1 125 ? 6.399 -18.665 22.507 1.00 56.72 125 ARG A CA 1
ATOM 993 C C . ARG A 1 125 ? 7.625 -19.105 23.301 1.00 56.72 125 ARG A C 1
ATOM 995 O O . ARG A 1 125 ? 8.700 -19.277 22.738 1.00 56.72 125 ARG A O 1
ATOM 1002 N N . LYS A 1 126 ? 7.451 -19.362 24.596 1.00 48.09 126 LYS A N 1
ATOM 1003 C CA . LYS A 1 126 ? 8.440 -20.116 25.369 1.00 48.09 126 LYS A CA 1
ATOM 1004 C C . LYS A 1 126 ? 7.921 -21.530 25.576 1.00 48.09 126 LYS A C 1
ATOM 1006 O O . LYS A 1 126 ? 7.160 -21.811 26.494 1.00 48.09 126 LYS A O 1
ATOM 1011 N N . ILE A 1 127 ? 8.302 -22.396 24.641 1.00 51.41 127 ILE A N 1
ATOM 1012 C CA . ILE A 1 127 ? 8.177 -23.843 24.763 1.00 51.41 127 ILE A CA 1
ATOM 1013 C C . ILE A 1 127 ? 9.296 -24.327 25.691 1.00 51.41 127 ILE A C 1
ATOM 1015 O O . ILE A 1 127 ? 10.459 -23.987 25.496 1.00 51.41 127 ILE A O 1
ATOM 1019 N N . GLY A 1 128 ? 8.908 -25.108 26.699 1.00 52.28 128 GLY A N 1
ATOM 1020 C CA . GLY A 1 128 ? 9.775 -26.040 27.414 1.00 52.28 128 GLY A CA 1
ATOM 1021 C C . GLY A 1 128 ? 10.696 -25.453 28.483 1.00 52.28 128 GLY A C 1
ATOM 1022 O O . GLY A 1 128 ? 11.790 -25.000 28.170 1.00 52.28 128 GLY A O 1
ATOM 1023 N N . LYS A 1 129 ? 10.318 -25.612 29.762 1.00 39.12 129 LYS A N 1
ATOM 1024 C CA . LYS A 1 129 ? 11.223 -26.182 30.780 1.00 39.12 129 LYS A CA 1
ATOM 1025 C C . LYS A 1 129 ? 10.458 -26.636 32.037 1.00 39.12 129 LYS A C 1
ATOM 1027 O O . LYS A 1 129 ? 10.082 -25.816 32.858 1.00 39.12 129 LYS A O 1
ATOM 1032 N N . SER A 1 130 ? 10.326 -27.960 32.150 1.00 44.19 130 SER A N 1
ATOM 1033 C CA . SER A 1 130 ? 10.469 -28.777 33.368 1.00 44.19 130 SER A CA 1
ATOM 1034 C C . SER A 1 130 ? 9.489 -28.629 34.549 1.00 44.19 130 SER A C 1
ATOM 1036 O O . SER A 1 130 ? 9.640 -27.712 35.345 1.00 44.19 130 SER A O 1
ATOM 1038 N N . ARG A 1 131 ? 8.707 -29.714 34.743 1.00 47.44 131 ARG A N 1
ATOM 1039 C CA . ARG A 1 131 ? 8.311 -30.362 36.022 1.00 47.44 131 ARG A CA 1
ATOM 1040 C C . ARG A 1 131 ? 7.347 -29.532 36.891 1.00 47.44 131 ARG A C 1
ATOM 1042 O O . ARG A 1 131 ? 7.697 -28.470 37.365 1.00 47.44 131 ARG A O 1
ATOM 1049 N N . GLU A 1 132 ? 6.096 -29.935 37.088 1.00 43.06 132 GLU A N 1
ATOM 1050 C CA . GLU A 1 132 ? 5.688 -31.175 37.749 1.00 43.06 132 GLU A CA 1
ATOM 1051 C C . GLU A 1 132 ? 4.236 -31.525 37.381 1.00 43.06 132 GLU A C 1
ATOM 1053 O O . GLU A 1 132 ? 3.369 -30.659 37.276 1.00 43.06 132 GLU A O 1
ATOM 1058 N N . SER A 1 133 ? 3.990 -32.809 37.134 1.00 55.34 133 SER A N 1
ATOM 1059 C CA . SER A 1 133 ? 2.662 -33.346 36.862 1.00 55.34 133 SER A CA 1
ATOM 1060 C C . SER A 1 133 ? 1.871 -33.387 38.170 1.00 55.34 133 SER A C 1
ATOM 1062 O O . SER A 1 133 ? 2.186 -34.189 39.044 1.00 55.34 133 SER A O 1
ATOM 1064 N N . GLN A 1 134 ? 0.835 -32.560 38.299 1.00 49.00 134 GLN A N 1
ATOM 1065 C CA . GLN A 1 134 ? -0.284 -32.852 39.193 1.00 49.00 134 GLN A CA 1
ATOM 1066 C C . GLN A 1 134 ? -1.536 -33.085 38.353 1.00 49.00 134 GLN A C 1
ATOM 1068 O O . GLN A 1 134 ? -2.347 -32.200 38.094 1.00 49.00 134 GLN A O 1
ATOM 1073 N N . ALA A 1 135 ? -1.681 -34.331 37.912 1.00 55.25 135 ALA A N 1
ATOM 1074 C CA . ALA A 1 135 ? -2.978 -34.878 37.582 1.00 55.25 135 ALA A CA 1
ATOM 1075 C C . ALA A 1 135 ? -3.738 -35.089 38.897 1.00 55.25 135 ALA A C 1
ATOM 1077 O O . ALA A 1 135 ? -3.515 -36.098 39.550 1.00 55.25 135 ALA A O 1
ATOM 1078 N N . THR A 1 136 ? -4.584 -34.139 39.306 1.00 56.06 136 THR A N 1
ATOM 1079 C CA . THR A 1 136 ? -5.766 -34.357 40.166 1.00 56.06 136 THR A CA 1
ATOM 1080 C C . THR A 1 136 ? -6.543 -33.046 40.286 1.00 56.06 136 THR A C 1
ATOM 1082 O O . THR A 1 136 ? -6.051 -32.073 40.836 1.00 56.06 136 THR A O 1
ATOM 1085 N N . VAL A 1 137 ? -7.733 -33.042 39.684 1.00 48.69 137 VAL A N 1
ATOM 1086 C CA . VAL A 1 137 ? -9.027 -32.458 40.097 1.00 48.69 137 VAL A CA 1
ATOM 1087 C C . VAL A 1 137 ? -9.775 -32.131 38.801 1.00 48.69 137 VAL A C 1
ATOM 1089 O O . VAL A 1 137 ? -9.739 -31.022 38.272 1.00 48.69 137 VAL A O 1
ATOM 1092 N N . ARG A 1 138 ? -10.458 -33.142 38.251 1.00 56.09 138 ARG A N 1
ATOM 1093 C CA . ARG A 1 138 ? -11.531 -32.905 37.283 1.00 56.09 138 ARG A CA 1
ATOM 1094 C C . ARG A 1 138 ? -12.647 -32.207 38.056 1.00 56.09 138 ARG A C 1
ATOM 1096 O O . ARG A 1 138 ? -13.284 -32.846 38.888 1.00 56.09 138 ARG A O 1
ATOM 1103 N N . LYS A 1 139 ? -12.885 -30.916 37.821 1.00 62.91 139 LYS A N 1
ATOM 1104 C CA . LYS A 1 139 ? -14.140 -30.297 38.259 1.00 62.91 139 LYS A CA 1
ATOM 1105 C C . LYS A 1 139 ? -15.250 -30.797 37.340 1.00 62.91 139 LYS A C 1
ATOM 1107 O O . LYS A 1 139 ? -15.459 -30.262 36.258 1.00 62.91 139 LYS A O 1
ATOM 1112 N N . VAL A 1 140 ? -15.890 -31.885 37.759 1.00 57.28 140 VAL A N 1
ATOM 1113 C CA . VAL A 1 140 ? -17.182 -32.317 37.227 1.00 57.28 140 VAL A CA 1
ATOM 1114 C C . VAL A 1 140 ? -18.188 -31.249 37.644 1.00 57.28 140 VAL A C 1
ATOM 1116 O O . VAL A 1 140 ? -18.382 -31.016 38.834 1.00 57.28 140 VAL A O 1
ATOM 1119 N N . LEU A 1 141 ? -18.752 -30.544 36.666 1.00 54.91 141 LEU A N 1
ATOM 1120 C CA . LEU A 1 141 ? -19.886 -29.662 36.896 1.00 54.91 141 LEU A CA 1
ATOM 1121 C C . LEU A 1 141 ? -21.122 -30.554 37.030 1.00 54.91 141 LEU A C 1
ATOM 1123 O O . LEU A 1 141 ? -21.550 -31.180 36.062 1.00 54.91 141 LEU A O 1
ATOM 1127 N N . GLU A 1 142 ? -21.638 -30.662 38.250 1.00 48.06 142 GLU A N 1
ATOM 1128 C CA . GLU A 1 142 ? -22.902 -31.328 38.549 1.00 48.06 142 GLU A CA 1
ATOM 1129 C C . GLU A 1 142 ? -24.041 -30.514 37.921 1.00 48.06 142 GLU A C 1
ATOM 1131 O O . GLU A 1 142 ? -24.354 -29.399 38.343 1.00 48.06 142 GLU A O 1
ATOM 1136 N N . ASN A 1 143 ? -24.626 -31.053 36.853 1.00 52.25 143 ASN A N 1
ATOM 1137 C CA . ASN A 1 143 ? -25.770 -30.466 36.172 1.00 52.25 143 ASN A CA 1
ATOM 1138 C C . ASN A 1 143 ? -27.035 -30.835 36.961 1.00 52.25 143 ASN A C 1
ATOM 1140 O O . ASN A 1 143 ? -27.617 -31.900 36.757 1.00 52.25 143 ASN A O 1
ATOM 1144 N N . VAL A 1 144 ? -27.459 -29.960 37.877 1.00 50.59 144 VAL A N 1
ATOM 1145 C CA . VAL A 1 144 ? -28.812 -30.022 38.447 1.00 50.59 144 VAL A CA 1
ATOM 1146 C C . VAL A 1 144 ? -29.805 -29.869 37.297 1.00 50.59 144 VAL A C 1
ATOM 1148 O O . VAL A 1 144 ? -29.758 -28.902 36.536 1.00 50.59 144 VAL A O 1
ATOM 1151 N N . GLY A 1 145 ? -30.649 -30.887 37.134 1.00 55.03 145 GLY A N 1
ATOM 1152 C CA . GLY A 1 145 ? -31.587 -31.019 36.032 1.00 55.03 145 GLY A CA 1
ATOM 1153 C C . GLY A 1 145 ? -32.539 -29.833 35.925 1.00 55.03 145 GLY A C 1
ATOM 1154 O O . GLY A 1 145 ? -33.431 -29.665 36.748 1.00 55.03 145 GLY A O 1
ATOM 1155 N N . MET A 1 146 ? -32.386 -29.071 34.845 1.00 42.69 146 MET A N 1
ATOM 1156 C CA . MET A 1 146 ? -33.462 -28.290 34.254 1.00 42.69 146 MET A CA 1
ATOM 1157 C C . MET A 1 146 ? -33.584 -28.755 32.800 1.00 42.69 146 MET A C 1
ATOM 1159 O O . MET A 1 146 ? -32.678 -28.589 31.983 1.00 42.69 146 MET A O 1
ATOM 1163 N N . SER A 1 147 ? -34.682 -29.440 32.511 1.00 53.09 147 SER A N 1
ATOM 1164 C CA . SER A 1 147 ? -35.007 -30.083 31.242 1.00 53.09 147 SER A CA 1
ATOM 1165 C C . SER A 1 147 ? -35.179 -29.075 30.096 1.00 53.09 147 SER A C 1
ATOM 1167 O O . SER A 1 147 ? -36.272 -28.547 29.903 1.00 53.09 147 SER A O 1
ATOM 1169 N N . SER A 1 148 ? -34.113 -28.813 29.335 1.00 60.56 148 SER A N 1
ATOM 1170 C CA . SER A 1 148 ? -34.114 -28.498 27.890 1.00 60.56 148 SER A CA 1
ATOM 1171 C C . SER A 1 148 ? -32.725 -28.014 27.475 1.00 60.56 148 SER A C 1
ATOM 1173 O O . SER A 1 148 ? -32.398 -26.836 27.599 1.00 60.56 148 SER A O 1
ATOM 1175 N N . HIS A 1 149 ? -31.891 -28.922 26.972 1.00 59.03 149 HIS A N 1
ATOM 1176 C CA . HIS A 1 149 ? -30.651 -28.547 26.296 1.00 59.03 149 HIS A CA 1
ATOM 1177 C C . HIS A 1 149 ? -30.944 -28.342 24.803 1.00 59.03 149 HIS A C 1
ATOM 1179 O O . HIS A 1 149 ? -31.518 -29.246 24.192 1.00 59.03 149 HIS A O 1
ATOM 1185 N N . PRO A 1 150 ? -30.565 -27.208 24.183 1.00 59.56 150 PRO A N 1
ATOM 1186 C CA . PRO A 1 150 ? -30.607 -27.103 22.733 1.00 59.56 150 PRO A CA 1
ATOM 1187 C C . PRO A 1 150 ? -29.628 -28.122 22.142 1.00 59.56 150 PRO A C 1
ATOM 1189 O O . PRO A 1 150 ? -28.457 -28.184 22.520 1.00 59.56 150 PRO A O 1
ATOM 1192 N N . GLN A 1 151 ? -30.144 -28.953 21.241 1.00 70.25 151 GLN A N 1
ATOM 1193 C CA . GLN A 1 151 ? -29.401 -29.964 20.500 1.00 70.25 151 GLN A CA 1
ATOM 1194 C C . GLN A 1 151 ? -28.151 -29.343 19.857 1.00 70.25 151 GLN A C 1
ATOM 1196 O O . GLN A 1 151 ? -28.238 -28.336 19.155 1.00 70.25 151 GLN A O 1
ATOM 1201 N N . ALA A 1 152 ? -26.982 -29.933 20.121 1.00 75.00 152 ALA A N 1
ATOM 1202 C CA . ALA A 1 152 ? -25.715 -29.459 19.579 1.00 75.00 152 ALA A CA 1
ATOM 1203 C C . ALA A 1 152 ? -25.744 -29.510 18.042 1.00 75.00 152 ALA A C 1
ATOM 1205 O O . ALA A 1 152 ? -25.919 -30.579 17.454 1.00 75.00 152 ALA A O 1
ATOM 1206 N N . ILE A 1 153 ? -25.580 -28.353 17.397 1.00 77.38 153 ILE A N 1
ATOM 1207 C CA . ILE A 1 153 ? -25.556 -28.249 15.936 1.00 77.38 153 ILE A CA 1
ATOM 1208 C C . ILE A 1 153 ? -24.177 -28.719 15.443 1.00 77.38 153 ILE A C 1
ATOM 1210 O O . ILE A 1 153 ? -23.162 -28.171 15.886 1.00 77.38 153 ILE A O 1
ATOM 1214 N N . PRO A 1 154 ? -24.106 -29.718 14.544 1.00 77.44 154 PRO A N 1
ATOM 1215 C CA . PRO A 1 154 ? -22.842 -30.158 13.970 1.00 77.44 154 PRO A CA 1
ATOM 1216 C C . PRO A 1 154 ? -22.225 -29.054 13.093 1.00 77.44 154 PRO A C 1
ATOM 1218 O O . PRO A 1 154 ? -22.952 -28.257 12.495 1.00 77.44 154 PRO A O 1
ATOM 1221 N N . PRO A 1 155 ? -20.887 -28.984 12.994 1.00 80.25 155 PRO A N 1
ATOM 1222 C CA . PRO A 1 155 ? -20.220 -27.971 12.186 1.00 80.25 155 PRO A CA 1
ATOM 1223 C C . PRO A 1 15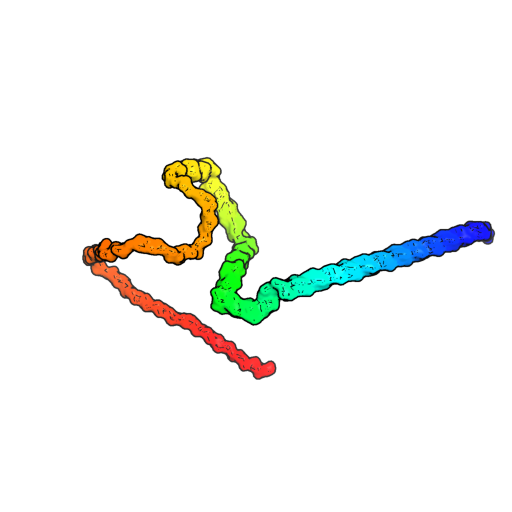5 ? -20.609 -28.098 10.706 1.00 80.25 155 PRO A C 1
ATOM 1225 O O . PRO A 1 155 ? -20.663 -29.197 10.155 1.00 80.25 155 PRO A O 1
ATOM 1228 N N . LEU A 1 156 ? -20.850 -26.955 10.059 1.00 78.44 156 LEU A N 1
ATOM 1229 C CA . LEU A 1 156 ? -21.124 -26.882 8.624 1.00 78.44 156 LEU A CA 1
ATOM 1230 C C . LEU A 1 156 ? -19.890 -27.303 7.810 1.00 78.44 156 LEU A C 1
ATOM 1232 O O . LEU A 1 156 ? -18.753 -26.987 8.168 1.00 78.44 156 LEU A O 1
ATOM 1236 N N . SER A 1 157 ? -20.122 -28.002 6.696 1.00 81.25 157 SER A N 1
ATOM 1237 C CA . SER A 1 157 ? -19.067 -28.366 5.746 1.00 81.25 157 SER A CA 1
ATOM 1238 C C . SER A 1 157 ? -18.415 -27.114 5.139 1.00 81.25 157 SER A C 1
ATOM 1240 O O . SER A 1 157 ? -19.094 -26.102 4.943 1.00 81.25 157 SER A O 1
ATOM 1242 N N . PRO A 1 158 ? -17.104 -27.151 4.836 1.00 78.69 158 PRO A N 1
ATOM 1243 C CA . PRO A 1 158 ? -16.404 -26.000 4.278 1.00 78.69 158 PRO A CA 1
ATOM 1244 C C . PRO A 1 158 ? -17.008 -25.586 2.923 1.00 78.69 158 PRO A C 1
ATOM 1246 O O . PRO A 1 158 ? -17.420 -26.456 2.151 1.00 78.69 158 PRO A O 1
ATOM 1249 N N . PRO A 1 159 ? -17.052 -24.276 2.608 1.00 80.75 159 PRO A N 1
ATOM 1250 C CA . PRO A 1 159 ? -17.599 -23.791 1.346 1.00 80.75 159 PRO A CA 1
ATOM 1251 C C . PRO A 1 159 ? -16.821 -24.365 0.155 1.00 80.75 159 PRO A C 1
ATOM 1253 O O . PRO A 1 159 ? -15.590 -24.307 0.112 1.00 80.75 159 PRO A O 1
ATOM 1256 N N . ALA A 1 160 ? -17.554 -24.930 -0.809 1.00 69.25 160 ALA A N 1
ATOM 1257 C CA . ALA A 1 160 ? -16.993 -25.483 -2.034 1.00 69.25 160 ALA A CA 1
ATOM 1258 C C . ALA A 1 160 ? -16.370 -24.370 -2.892 1.00 69.25 160 ALA A C 1
ATOM 1260 O O . ALA A 1 160 ? -16.942 -23.296 -3.065 1.00 69.25 160 ALA A O 1
ATOM 1261 N N . MET A 1 161 ? -15.178 -24.627 -3.428 1.00 59.59 161 MET A N 1
ATOM 1262 C CA . MET A 1 161 ? -14.497 -23.707 -4.333 1.00 59.59 161 MET A CA 1
ATOM 1263 C C . MET A 1 161 ? -15.119 -23.879 -5.723 1.00 59.59 161 MET A C 1
ATOM 1265 O O . MET A 1 161 ? -14.867 -24.877 -6.396 1.00 59.59 161 MET A O 1
ATOM 1269 N N . ASN A 1 162 ? -15.992 -22.950 -6.114 1.00 58.84 162 ASN A N 1
ATOM 1270 C CA . ASN A 1 162 ? -16.645 -22.958 -7.421 1.00 58.84 162 ASN A CA 1
ATOM 1271 C C . ASN A 1 162 ? -15.580 -23.089 -8.518 1.00 58.84 162 ASN A C 1
ATOM 1273 O O . ASN A 1 162 ? -14.621 -22.317 -8.569 1.00 58.84 162 ASN A O 1
ATOM 1277 N N . GLN A 1 163 ? -15.742 -24.109 -9.356 1.00 52.78 163 GLN A N 1
ATOM 1278 C CA . GLN A 1 163 ? -14.849 -24.455 -10.451 1.00 52.78 163 GLN A CA 1
ATOM 1279 C C . GLN A 1 163 ? -14.706 -23.250 -11.389 1.00 52.78 163 GLN A C 1
ATOM 1281 O O . GLN A 1 163 ? -15.682 -22.805 -11.991 1.00 52.78 163 GLN A O 1
ATOM 1286 N N . PHE A 1 164 ? -13.491 -22.715 -11.518 1.00 54.91 164 PHE A N 1
ATOM 1287 C CA . PHE A 1 164 ? -13.162 -21.777 -12.584 1.00 54.91 164 PHE A CA 1
ATOM 1288 C C . PHE A 1 164 ? -13.261 -22.526 -13.914 1.00 54.91 164 PHE A C 1
ATOM 1290 O O . PHE A 1 164 ? -12.326 -23.210 -14.329 1.00 54.91 164 PHE A O 1
ATOM 1297 N N . HIS A 1 165 ? -14.418 -22.423 -14.562 1.00 48.16 165 HIS A N 1
ATOM 1298 C CA . HIS A 1 165 ? -14.595 -22.822 -15.946 1.00 48.16 165 HIS A CA 1
ATOM 1299 C C . HIS A 1 165 ? -13.716 -21.902 -16.802 1.00 48.16 165 HIS A C 1
ATOM 1301 O O . HIS A 1 165 ? -14.054 -20.744 -17.046 1.00 48.16 165 HIS A O 1
ATOM 1307 N N . MET A 1 166 ? -12.544 -22.398 -17.201 1.00 50.59 166 MET A N 1
ATOM 1308 C CA . MET A 1 166 ? -11.767 -21.791 -18.274 1.00 50.59 166 MET A CA 1
ATOM 1309 C C . MET A 1 166 ? -12.522 -22.029 -19.581 1.00 50.59 166 MET A C 1
ATOM 1311 O O . MET A 1 166 ? -12.399 -23.089 -20.186 1.00 50.59 166 MET A O 1
ATOM 1315 N N . VAL A 1 167 ? -13.307 -21.041 -20.008 1.00 43.41 167 VAL A N 1
ATOM 1316 C CA . VAL A 1 167 ? -13.696 -20.914 -21.414 1.00 43.41 167 VAL A CA 1
ATOM 1317 C C . VAL A 1 167 ? -12.529 -20.240 -22.116 1.00 43.41 167 VAL A C 1
ATOM 1319 O O . VAL A 1 167 ? -12.318 -19.038 -21.970 1.00 43.41 167 VAL A O 1
ATOM 1322 N N . ALA A 1 168 ? -11.742 -21.042 -22.824 1.00 38.38 168 ALA A N 1
ATOM 1323 C CA . ALA A 1 168 ? -10.923 -20.546 -23.913 1.00 38.38 168 ALA A CA 1
ATOM 1324 C C . ALA A 1 168 ? -11.840 -20.351 -25.128 1.00 38.38 168 ALA A C 1
ATOM 1326 O O . ALA A 1 168 ? -12.406 -21.324 -25.627 1.00 38.38 168 ALA A O 1
ATOM 1327 N N . LEU A 1 169 ? -11.978 -19.102 -25.564 1.00 43.72 169 LEU A N 1
ATOM 1328 C CA . LEU A 1 169 ? -12.268 -18.707 -26.940 1.00 43.72 169 LEU A CA 1
ATOM 1329 C C . LEU A 1 169 ? -11.351 -17.532 -27.275 1.00 43.72 169 LEU A C 1
ATOM 1331 O O . LEU A 1 169 ? -11.243 -16.626 -26.416 1.00 43.72 169 LEU A O 1
#

Radius of gyration: 37.57 Å; chains: 1; bounding box: 70×91×86 Å

Organism: NCBI:txid39325

pLDDT: mean 70.81, std 16.02, range [37.81, 93.62]

Secondary structure (DSSP, 8-state):
-----HHHHHHHHHHHHHHHHHHHHHHHHHHHHHHHHHHHHHHHHHHHHHH-GGG-HHHHHHHHHTTHHHHHHHHHHHHHHHHHTSHHHHHHHHHHHH--HHHHHHHHHTT-SS---------S----------------------S-PPPPPPPPPPPP---------

Foldseek 3Di:
DDDDPPVVVVVVVVVVVVVVVVVVVVVVVVVVVVVVVVVVVVVVVVVCCVPDQVNDPVSVVVCVVVCNVVVVVVVVVVVVVCVVVCVVVVVVVVVVVVDPVVVVVVVVVVPPDDDDDDPDPDDPDDPDDDDDDDPDDDPDDPDPDDPDDDDDDDDDDDDDDPDPPPDDD

InterPro domains:
  IPR044224 Glycosyltransferase-like KOBITO 1 [PTHR46701] (45-166)